Protein AF-A0A1G3I3U5-F1 (afdb_monomer_lite)

Structure (mmCIF, N/CA/C/O backbone):
data_AF-A0A1G3I3U5-F1
#
_entry.id   AF-A0A1G3I3U5-F1
#
loop_
_atom_site.group_PDB
_atom_site.id
_atom_site.type_symbol
_atom_site.label_atom_id
_atom_site.label_alt_id
_atom_site.label_comp_id
_atom_site.label_asym_id
_atom_site.label_entity_id
_atom_site.label_seq_id
_atom_site.pdbx_PDB_ins_code
_atom_site.Cartn_x
_atom_site.Cartn_y
_atom_site.Cartn_z
_atom_site.occupancy
_atom_site.B_iso_or_equiv
_atom_site.auth_seq_id
_atom_site.auth_comp_id
_atom_site.auth_asym_id
_atom_site.auth_atom_id
_atom_site.pdbx_PDB_model_num
ATOM 1 N N . MET A 1 1 ? 22.054 -8.496 -48.154 1.00 53.03 1 MET A N 1
ATOM 2 C CA . MET A 1 1 ? 21.700 -7.375 -47.254 1.00 53.03 1 MET A CA 1
ATOM 3 C C . MET A 1 1 ? 20.504 -7.764 -46.367 1.00 53.03 1 MET A C 1
ATOM 5 O O . MET A 1 1 ? 19.396 -7.363 -46.678 1.00 53.03 1 MET A O 1
ATOM 9 N N . ALA A 1 2 ? 20.676 -8.570 -45.304 1.00 57.62 2 ALA A N 1
ATOM 10 C CA . ALA A 1 2 ? 19.546 -8.964 -44.428 1.00 57.62 2 ALA A CA 1
ATOM 11 C C . ALA A 1 2 ? 19.940 -9.412 -42.996 1.00 57.62 2 ALA A C 1
ATOM 13 O O . ALA A 1 2 ? 19.218 -10.175 -42.371 1.00 57.62 2 ALA A O 1
ATOM 14 N N .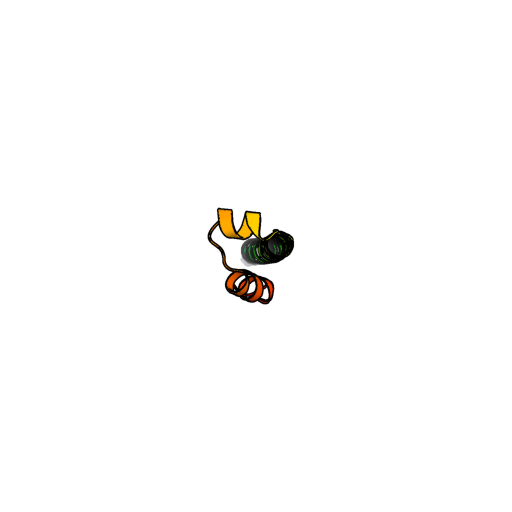 ALA A 1 3 ? 21.084 -8.969 -42.457 1.00 57.38 3 ALA A N 1
ATOM 15 C CA . ALA A 1 3 ? 21.597 -9.467 -41.165 1.00 57.38 3 ALA A CA 1
ATOM 16 C C . ALA A 1 3 ? 21.603 -8.427 -40.021 1.00 57.38 3 ALA A C 1
ATOM 18 O O . ALA A 1 3 ? 22.145 -8.691 -38.954 1.00 57.38 3 ALA A O 1
ATOM 19 N N . ARG A 1 4 ? 21.021 -7.233 -40.215 1.00 59.28 4 ARG A N 1
ATOM 20 C CA . ARG A 1 4 ? 21.108 -6.118 -39.244 1.00 59.28 4 ARG A CA 1
ATOM 21 C C . ARG A 1 4 ? 19.843 -5.852 -38.415 1.00 59.28 4 ARG A C 1
ATOM 23 O O . ARG A 1 4 ? 19.897 -5.028 -37.510 1.00 59.28 4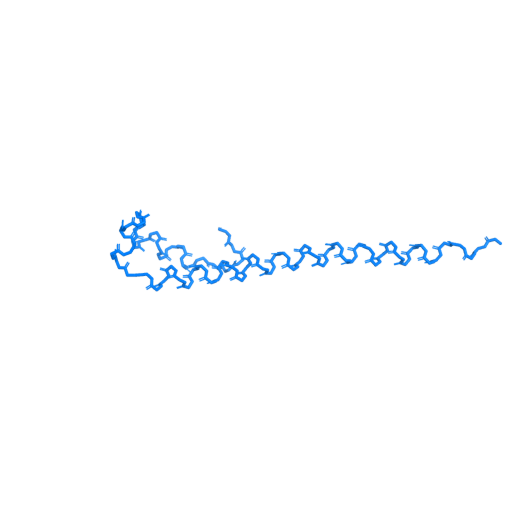 ARG A O 1
ATOM 30 N N . THR A 1 5 ? 18.726 -6.521 -38.689 1.00 69.94 5 THR A N 1
ATOM 31 C CA . THR A 1 5 ? 17.414 -6.170 -38.106 1.00 69.94 5 THR A CA 1
ATOM 32 C C . THR A 1 5 ? 16.955 -7.087 -36.973 1.00 69.94 5 THR A C 1
ATOM 34 O O . THR A 1 5 ? 16.278 -6.615 -36.066 1.00 69.94 5 THR A O 1
ATOM 37 N N . TRP A 1 6 ? 17.355 -8.363 -36.962 1.00 69.25 6 TRP A N 1
ATOM 38 C CA . TRP A 1 6 ? 16.834 -9.334 -35.987 1.00 69.25 6 TRP A CA 1
ATOM 39 C C . TRP A 1 6 ? 17.259 -9.043 -34.541 1.00 69.25 6 TRP A C 1
ATOM 41 O O . TRP A 1 6 ? 16.445 -9.120 -33.627 1.00 69.25 6 TRP A O 1
ATOM 51 N N . ARG A 1 7 ? 18.521 -8.641 -34.337 1.00 74.75 7 ARG A N 1
ATOM 52 C CA . ARG A 1 7 ? 19.045 -8.344 -32.995 1.00 74.75 7 ARG A CA 1
ATOM 53 C C . ARG A 1 7 ? 18.367 -7.116 -32.373 1.00 74.75 7 ARG A C 1
ATOM 55 O O . ARG A 1 7 ? 17.941 -7.190 -31.233 1.00 74.75 7 ARG A O 1
ATOM 62 N N . ARG A 1 8 ? 18.163 -6.048 -33.155 1.00 75.44 8 ARG A N 1
ATOM 63 C CA . ARG A 1 8 ? 17.433 -4.844 -32.714 1.00 75.44 8 ARG A CA 1
ATOM 64 C C . ARG A 1 8 ? 15.987 -5.145 -32.328 1.00 75.44 8 ARG A C 1
ATOM 66 O O . ARG A 1 8 ? 15.571 -4.750 -31.255 1.00 75.44 8 ARG A O 1
ATOM 73 N N . TRP A 1 9 ? 15.268 -5.916 -33.146 1.00 76.19 9 TRP A N 1
ATOM 74 C CA . TRP A 1 9 ? 13.902 -6.344 -32.824 1.00 76.19 9 TRP A CA 1
ATOM 75 C C . TRP A 1 9 ? 13.822 -7.094 -31.482 1.00 76.19 9 TRP A C 1
ATOM 77 O O . TRP A 1 9 ? 12.897 -6.882 -30.702 1.00 76.19 9 TRP A O 1
ATOM 87 N N . PHE A 1 10 ? 14.812 -7.942 -31.193 1.00 82.19 10 PHE A N 1
ATOM 88 C CA . PHE A 1 10 ? 14.876 -8.688 -29.937 1.00 82.19 10 PHE A CA 1
ATOM 89 C C . PHE A 1 10 ? 15.239 -7.800 -28.738 1.00 82.19 10 PHE A C 1
ATOM 91 O O . PHE A 1 10 ? 14.627 -7.914 -27.676 1.00 82.19 10 PHE A O 1
ATOM 98 N N . ASP A 1 11 ? 16.202 -6.894 -28.914 1.00 83.06 11 ASP A N 1
ATOM 99 C CA . ASP A 1 11 ? 16.613 -5.932 -27.889 1.00 83.06 11 ASP A CA 1
ATOM 100 C C . ASP A 1 11 ? 15.465 -4.969 -27.533 1.00 83.06 11 ASP A C 1
ATOM 102 O O . ASP A 1 11 ? 15.216 -4.720 -26.350 1.00 83.06 11 ASP A O 1
ATOM 106 N N . ASP A 1 12 ? 14.718 -4.504 -28.540 1.00 81.75 12 ASP A N 1
ATOM 107 C CA . ASP A 1 12 ? 13.528 -3.664 -28.383 1.00 81.75 12 ASP A CA 1
ATOM 108 C C . ASP A 1 12 ? 12.403 -4.433 -27.661 1.00 81.75 12 ASP A C 1
ATOM 110 O O . ASP A 1 12 ? 11.784 -3.914 -26.730 1.00 81.75 12 ASP A O 1
ATOM 114 N N . GLY A 1 13 ? 12.187 -5.709 -28.007 1.00 77.94 13 GLY A N 1
ATOM 115 C CA . GLY A 1 13 ? 11.229 -6.582 -27.319 1.00 77.94 13 GLY A CA 1
ATOM 116 C C . GLY A 1 13 ? 11.580 -6.829 -25.845 1.00 77.94 13 GLY A C 1
ATOM 117 O O . GLY A 1 13 ? 10.718 -6.736 -24.971 1.00 77.94 13 GLY A O 1
ATOM 118 N N . LEU A 1 14 ? 12.856 -7.077 -25.535 1.00 83.56 14 LEU A N 1
ATOM 119 C CA . LEU A 1 14 ? 13.338 -7.210 -24.155 1.00 83.56 14 LEU A CA 1
ATOM 120 C C . LEU A 1 14 ? 13.241 -5.897 -23.368 1.00 83.56 14 LEU A C 1
ATOM 122 O O . LEU A 1 14 ? 13.017 -5.924 -22.156 1.00 83.56 14 LEU A O 1
ATOM 126 N N . ALA A 1 15 ? 13.433 -4.751 -24.022 1.00 79.50 15 ALA A N 1
ATOM 127 C CA . ALA A 1 15 ? 13.292 -3.445 -23.387 1.00 79.50 15 ALA A CA 1
ATOM 128 C C . ALA A 1 15 ? 11.842 -3.175 -22.951 1.00 79.50 15 ALA A C 1
ATOM 130 O O . ALA A 1 15 ? 11.630 -2.725 -21.824 1.00 79.50 15 ALA A O 1
ATOM 131 N N . LEU A 1 16 ? 10.860 -3.531 -23.786 1.00 76.19 16 LEU A N 1
ATOM 132 C CA . LEU A 1 16 ? 9.436 -3.444 -23.445 1.00 76.19 16 LEU A CA 1
ATOM 133 C C . LEU A 1 16 ? 9.084 -4.355 -22.260 1.00 76.19 16 LEU A C 1
ATOM 135 O O . LEU A 1 16 ? 8.507 -3.890 -21.280 1.00 76.19 16 LEU A O 1
ATOM 139 N N . LEU A 1 17 ? 9.547 -5.611 -22.279 1.00 79.88 17 LEU A N 1
ATOM 140 C CA . LEU A 1 17 ? 9.332 -6.551 -21.172 1.00 79.88 17 LEU A CA 1
ATOM 141 C C . LEU A 1 17 ? 9.921 -6.050 -19.844 1.00 79.88 17 LEU A C 1
ATOM 143 O O . LEU A 1 17 ? 9.307 -6.237 -18.794 1.00 79.88 17 LEU A O 1
ATOM 147 N N . ARG A 1 18 ? 11.089 -5.388 -19.864 1.00 80.06 18 ARG A N 1
ATOM 148 C CA . ARG A 1 18 ? 11.665 -4.784 -18.650 1.00 80.06 18 ARG A CA 1
ATOM 149 C C . ARG A 1 18 ? 10.810 -3.634 -18.125 1.00 80.06 18 ARG A C 1
ATOM 151 O O . ARG A 1 18 ? 10.564 -3.587 -16.921 1.00 80.06 18 ARG A O 1
ATOM 158 N N . ALA A 1 19 ? 10.354 -2.733 -18.992 1.00 77.94 19 ALA A N 1
ATOM 159 C CA . ALA A 1 19 ? 9.517 -1.607 -18.582 1.00 77.94 19 ALA A CA 1
ATOM 160 C C . ALA A 1 19 ? 8.179 -2.087 -17.991 1.00 77.94 19 ALA A C 1
ATOM 162 O O . ALA A 1 19 ? 7.798 -1.668 -16.896 1.00 77.94 19 ALA A O 1
ATOM 163 N N . ASP A 1 20 ? 7.528 -3.042 -18.654 1.00 81.31 20 ASP A N 1
ATOM 164 C CA . ASP A 1 20 ? 6.284 -3.647 -18.177 1.00 81.31 20 ASP A CA 1
ATOM 165 C C . ASP A 1 20 ? 6.491 -4.396 -16.858 1.00 81.31 20 ASP A C 1
ATOM 167 O O . ASP A 1 20 ? 5.697 -4.249 -15.928 1.00 81.31 20 ASP A O 1
ATOM 171 N N . SER A 1 21 ? 7.600 -5.129 -16.717 1.00 87.81 21 SER A N 1
ATOM 172 C CA . SER A 1 21 ? 7.918 -5.812 -15.461 1.00 87.81 21 SER A CA 1
ATOM 173 C C . SER A 1 21 ? 8.084 -4.836 -14.294 1.00 87.81 21 SER A C 1
ATOM 175 O O . SER A 1 21 ? 7.560 -5.100 -13.214 1.00 87.81 21 SER A O 1
ATOM 177 N N . ALA A 1 22 ? 8.731 -3.683 -14.497 1.00 86.19 22 ALA A N 1
ATOM 178 C CA . ALA A 1 22 ? 8.919 -2.686 -13.445 1.00 86.19 22 ALA A CA 1
ATOM 179 C C . ALA A 1 22 ? 7.575 -2.116 -12.960 1.00 86.19 22 ALA A C 1
ATOM 181 O O . ALA A 1 22 ? 7.364 -1.968 -11.755 1.00 86.19 22 ALA A O 1
ATOM 182 N N . ASN A 1 23 ? 6.640 -1.876 -13.882 1.00 87.06 23 ASN A N 1
ATOM 183 C CA . ASN A 1 23 ? 5.283 -1.436 -13.555 1.00 87.06 23 ASN A CA 1
ATOM 184 C C . ASN A 1 23 ? 4.504 -2.505 -12.774 1.00 87.06 23 ASN A C 1
ATOM 186 O O . ASN A 1 23 ? 3.854 -2.191 -11.774 1.00 87.06 23 ASN A O 1
ATOM 190 N N . LEU A 1 24 ? 4.610 -3.774 -13.181 1.00 89.31 24 LEU A N 1
ATOM 191 C CA . LEU A 1 24 ? 3.990 -4.897 -12.471 1.00 89.31 24 LEU A CA 1
ATOM 192 C C . LEU A 1 24 ? 4.557 -5.055 -11.055 1.00 89.31 24 LEU A C 1
ATOM 194 O O . LEU A 1 24 ? 3.792 -5.206 -10.101 1.00 89.31 24 LEU A O 1
ATOM 198 N N . PHE A 1 25 ? 5.878 -4.950 -10.890 1.00 92.69 25 PHE A N 1
ATOM 199 C CA . PHE A 1 25 ? 6.507 -4.944 -9.569 1.00 92.69 25 PHE A CA 1
ATOM 200 C C . PHE A 1 25 ? 6.027 -3.764 -8.720 1.00 92.69 25 PHE A C 1
ATOM 202 O O . PHE A 1 25 ? 5.713 -3.953 -7.546 1.00 92.69 25 PHE A O 1
ATOM 209 N N . GLY A 1 26 ? 5.899 -2.571 -9.306 1.00 92.06 26 GLY A N 1
ATOM 210 C CA . GLY A 1 26 ? 5.331 -1.405 -8.630 1.00 92.06 26 GLY A CA 1
ATOM 211 C C . GLY A 1 26 ? 3.919 -1.666 -8.099 1.00 92.06 26 GLY A C 1
ATOM 212 O O . GLY A 1 26 ? 3.642 -1.396 -6.931 1.00 92.06 26 GLY A O 1
ATOM 213 N N . LEU A 1 27 ? 3.052 -2.272 -8.916 1.00 92.12 27 LEU A N 1
ATOM 214 C CA . LEU A 1 27 ? 1.690 -2.636 -8.522 1.00 92.12 27 LEU A CA 1
ATOM 215 C C . LEU A 1 27 ? 1.669 -3.650 -7.367 1.00 92.12 27 LEU A C 1
ATOM 217 O O . LEU A 1 27 ? 0.932 -3.460 -6.397 1.00 92.12 27 LEU A O 1
ATOM 221 N N . LEU A 1 28 ? 2.508 -4.688 -7.436 1.00 93.12 28 LEU A N 1
ATOM 222 C CA . LEU A 1 28 ? 2.641 -5.683 -6.367 1.00 93.12 28 LEU 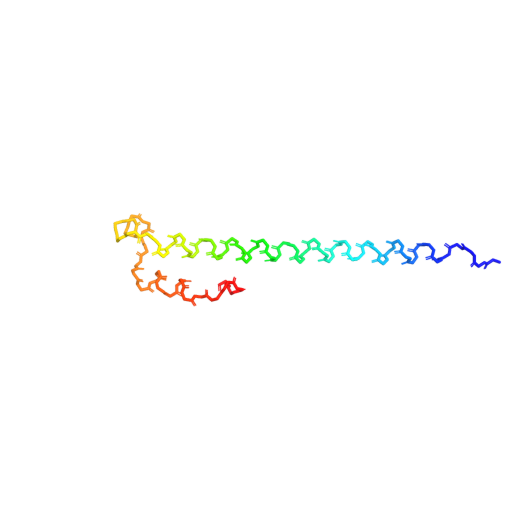A CA 1
ATOM 223 C C . LEU A 1 28 ? 3.126 -5.051 -5.056 1.00 93.12 28 LEU A C 1
ATOM 225 O O . LEU A 1 28 ? 2.575 -5.339 -3.994 1.00 93.12 28 LEU A O 1
ATOM 229 N N . VAL A 1 29 ? 4.105 -4.144 -5.122 1.00 95.12 29 VAL A N 1
ATOM 230 C CA . VAL A 1 29 ? 4.582 -3.388 -3.954 1.00 95.12 29 VAL A CA 1
ATOM 231 C C . VAL A 1 29 ? 3.464 -2.520 -3.375 1.00 95.12 29 VAL A C 1
ATOM 233 O O . VAL A 1 29 ? 3.290 -2.476 -2.158 1.00 95.12 29 VAL A O 1
ATOM 236 N N . THR A 1 30 ? 2.660 -1.856 -4.210 1.00 95.00 30 THR A N 1
ATOM 237 C CA . THR A 1 30 ? 1.493 -1.091 -3.744 1.00 95.00 30 THR A CA 1
ATOM 238 C C . THR A 1 30 ? 0.486 -1.983 -3.023 1.00 95.00 30 THR A C 1
ATOM 240 O O . THR A 1 30 ? -0.013 -1.608 -1.962 1.00 95.00 30 THR A O 1
ATOM 243 N N . TRP A 1 31 ? 0.194 -3.166 -3.559 1.00 94.31 31 TRP A N 1
ATOM 244 C CA . TRP A 1 31 ? -0.712 -4.124 -2.927 1.00 94.31 31 TRP A CA 1
ATOM 245 C C . TRP A 1 31 ? -0.177 -4.643 -1.593 1.00 94.31 31 TRP A C 1
ATOM 247 O O . TRP A 1 31 ? -0.927 -4.681 -0.618 1.00 94.31 31 TRP A O 1
ATOM 257 N N . GLN A 1 32 ? 1.119 -4.958 -1.517 1.00 94.62 32 GLN A N 1
ATOM 258 C CA . GLN A 1 32 ? 1.772 -5.356 -0.269 1.00 94.62 32 GLN A CA 1
ATOM 259 C C . GLN A 1 32 ? 1.678 -4.245 0.785 1.00 94.62 32 GLN A C 1
ATOM 261 O O . GLN A 1 32 ? 1.276 -4.506 1.918 1.00 94.62 32 GLN A O 1
ATOM 266 N N . LYS A 1 33 ? 1.974 -2.994 0.408 1.00 94.25 33 LYS A N 1
ATOM 267 C CA . LYS A 1 33 ? 1.866 -1.832 1.305 1.00 94.25 33 LYS A CA 1
ATOM 268 C C . LYS A 1 33 ? 0.445 -1.637 1.826 1.00 94.25 33 LYS A C 1
ATOM 270 O O . LYS A 1 33 ? 0.267 -1.399 3.013 1.00 94.25 33 LYS A O 1
ATOM 275 N N . ARG A 1 34 ? -0.569 -1.770 0.965 1.00 94.69 34 ARG A N 1
ATOM 276 C CA . ARG A 1 34 ? -1.982 -1.663 1.372 1.00 94.69 34 ARG A CA 1
ATOM 277 C C . ARG A 1 34 ? -2.386 -2.764 2.344 1.00 94.69 34 ARG A C 1
ATOM 279 O O . ARG A 1 34 ? -3.065 -2.478 3.323 1.00 94.69 34 ARG A O 1
ATOM 286 N N . ALA A 1 35 ? -1.971 -4.002 2.082 1.00 92.69 35 ALA A N 1
ATOM 287 C CA . ALA A 1 35 ? -2.243 -5.120 2.979 1.00 92.69 35 ALA A CA 1
ATOM 288 C C . ALA A 1 35 ? -1.602 -4.894 4.357 1.00 92.69 35 ALA A C 1
ATOM 290 O O . ALA A 1 35 ? -2.265 -5.069 5.376 1.00 92.69 35 ALA A O 1
ATOM 291 N N . HIS A 1 36 ? -0.347 -4.439 4.381 1.00 94.19 36 HIS A N 1
ATOM 292 C CA . HIS A 1 36 ? 0.365 -4.127 5.616 1.00 94.19 36 HIS A CA 1
ATOM 293 C C . HIS A 1 36 ? -0.296 -2.982 6.393 1.00 94.19 36 HIS A C 1
ATOM 295 O O . HIS A 1 36 ? -0.629 -3.157 7.559 1.00 94.19 36 HIS A O 1
ATOM 301 N N . TYR A 1 37 ? -0.592 -1.862 5.729 1.00 92.00 37 TYR A N 1
ATOM 302 C CA . TYR A 1 37 ? -1.246 -0.711 6.355 1.00 92.00 37 TYR A CA 1
ATOM 303 C C . TYR A 1 37 ? -2.613 -1.064 6.956 1.00 92.00 37 TYR A C 1
ATOM 305 O O . TYR A 1 37 ? -2.935 -0.647 8.062 1.00 92.00 37 TYR A O 1
ATOM 313 N N . ARG A 1 38 ? -3.423 -1.876 6.262 1.00 92.56 38 ARG A N 1
ATOM 314 C CA . ARG A 1 38 ? -4.721 -2.331 6.790 1.00 92.56 38 ARG A CA 1
ATOM 315 C C . ARG A 1 38 ? -4.573 -3.278 7.971 1.00 92.56 38 ARG A C 1
ATOM 317 O O . ARG A 1 38 ? -5.390 -3.221 8.883 1.00 92.56 38 ARG A O 1
ATOM 324 N N . TYR A 1 39 ? -3.547 -4.125 7.968 1.00 92.50 39 TYR A N 1
ATOM 325 C CA . TYR A 1 39 ? -3.232 -4.957 9.123 1.00 92.50 39 TYR A CA 1
ATOM 326 C C . TYR A 1 39 ? -2.864 -4.090 10.334 1.00 92.50 39 TYR A C 1
ATOM 328 O O . TYR A 1 39 ? -3.443 -4.266 11.400 1.00 92.50 39 TYR A O 1
ATOM 336 N N . GLU A 1 40 ? -1.986 -3.100 10.160 1.00 92.81 40 GLU A N 1
ATOM 337 C CA . GLU A 1 40 ? -1.632 -2.156 11.227 1.00 92.81 40 GLU A CA 1
ATOM 338 C C . GLU A 1 40 ? -2.860 -1.387 11.731 1.00 92.81 40 GLU A C 1
ATOM 340 O O . GLU A 1 40 ? -3.128 -1.369 12.932 1.00 92.81 40 GLU A O 1
ATOM 345 N N . LEU A 1 41 ? -3.668 -0.840 10.818 1.00 92.25 41 LEU A N 1
ATOM 346 C CA . LEU A 1 41 ? -4.901 -0.119 11.137 1.00 92.25 41 LEU A CA 1
ATOM 347 C C . LEU A 1 41 ? -5.904 -0.991 11.916 1.00 92.25 41 LEU A C 1
ATOM 349 O O . LEU A 1 41 ? -6.570 -0.498 12.826 1.00 92.25 41 LEU A O 1
ATOM 353 N N . ALA A 1 42 ? -5.990 -2.287 11.603 1.00 91.31 42 ALA A N 1
ATOM 354 C CA . ALA A 1 42 ? -6.829 -3.240 12.329 1.00 91.31 42 ALA A CA 1
ATOM 355 C C . ALA A 1 42 ? -6.327 -3.515 13.757 1.00 91.31 42 ALA A C 1
ATOM 357 O O . ALA A 1 42 ? -7.131 -3.834 14.633 1.00 91.31 42 ALA A O 1
ATOM 358 N N . THR A 1 43 ? -5.019 -3.383 13.997 1.00 93.12 43 THR A N 1
ATOM 359 C CA . THR A 1 43 ? -4.405 -3.579 15.321 1.00 93.12 43 THR A CA 1
ATOM 360 C C . THR A 1 43 ? -4.440 -2.341 16.218 1.00 93.12 43 THR A C 1
ATOM 362 O O . THR A 1 43 ? -4.172 -2.468 17.412 1.00 93.12 43 THR A O 1
ATOM 365 N N . LEU A 1 44 ? -4.782 -1.160 15.683 1.00 92.19 44 LEU A N 1
ATOM 366 C CA . LEU A 1 44 ? -4.869 0.065 16.480 1.00 92.19 44 LEU A CA 1
ATOM 367 C C . LEU A 1 44 ? -5.987 -0.020 17.525 1.00 92.19 44 LEU A C 1
ATOM 369 O O . LEU A 1 44 ? -7.113 -0.450 17.248 1.00 92.19 44 LEU A O 1
ATOM 373 N N . ASP A 1 45 ? -5.667 0.432 18.737 1.00 89.62 45 ASP A N 1
ATOM 374 C CA . ASP A 1 45 ? -6.624 0.545 19.825 1.00 89.62 45 ASP A CA 1
ATOM 375 C C . ASP A 1 45 ? -7.499 1.799 19.671 1.00 89.62 45 ASP A C 1
ATOM 377 O O . ASP A 1 45 ? -7.246 2.699 18.871 1.00 89.62 45 ASP A O 1
ATOM 381 N N . GLU A 1 46 ? -8.566 1.872 20.462 1.00 87.50 46 GLU A N 1
ATOM 382 C CA . GLU A 1 46 ? -9.524 2.977 20.363 1.00 87.50 46 GLU A CA 1
ATOM 383 C C . GLU A 1 46 ? -8.897 4.344 20.638 1.00 87.50 46 GLU A C 1
ATOM 385 O O . GLU A 1 46 ? -9.342 5.365 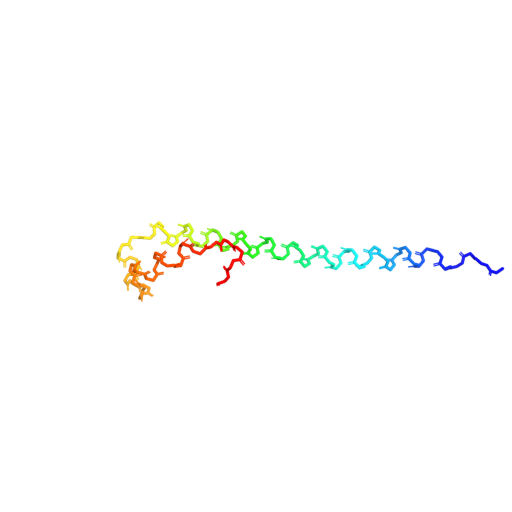20.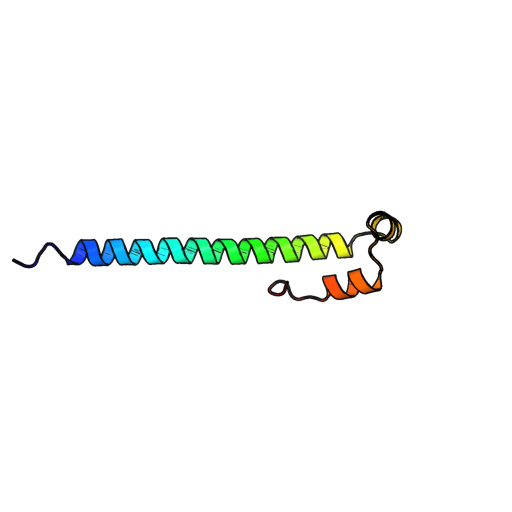116 1.00 87.50 46 GLU A O 1
ATOM 390 N N . ARG A 1 47 ? -7.881 4.380 21.501 1.00 90.81 47 ARG A N 1
ATOM 391 C CA . ARG A 1 47 ? -7.201 5.622 21.834 1.00 90.81 47 ARG A CA 1
ATOM 392 C C . ARG A 1 47 ? -6.363 6.104 20.656 1.00 90.81 47 ARG A C 1
ATOM 394 O O . ARG A 1 47 ? -6.511 7.263 20.290 1.00 90.81 47 ARG A O 1
ATOM 401 N N . ALA A 1 48 ? -5.577 5.226 20.034 1.00 92.56 48 ALA A N 1
ATOM 402 C CA . ALA A 1 48 ? -4.809 5.558 18.843 1.00 92.56 4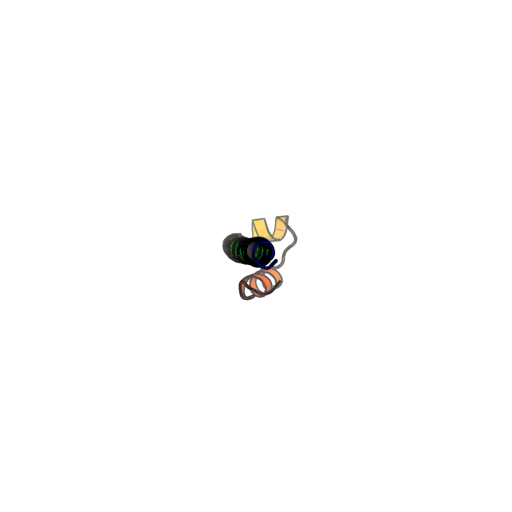8 ALA A CA 1
ATOM 403 C C . ALA A 1 48 ? -5.714 6.002 17.687 1.00 92.56 48 ALA A C 1
ATOM 405 O O . ALA A 1 48 ? -5.406 6.997 17.039 1.00 92.56 48 ALA A O 1
ATOM 406 N N . LEU A 1 49 ? -6.853 5.328 17.472 1.00 93.25 49 LEU A N 1
ATOM 407 C CA . LEU A 1 49 ? -7.842 5.727 16.461 1.00 93.25 49 LEU A CA 1
ATOM 408 C C . LEU A 1 49 ? -8.373 7.148 16.703 1.00 93.25 49 LEU A C 1
ATOM 410 O O . LEU A 1 49 ? -8.429 7.950 15.773 1.00 93.25 49 LEU A O 1
ATOM 414 N N . ARG A 1 50 ? -8.701 7.493 17.955 1.00 91.44 50 ARG A N 1
ATOM 415 C CA . ARG A 1 50 ? -9.142 8.852 18.310 1.00 91.44 50 ARG A CA 1
ATOM 416 C C . ARG A 1 50 ? -8.046 9.898 18.148 1.00 91.44 50 ARG A C 1
ATOM 418 O O . ARG A 1 50 ? -8.349 10.992 17.684 1.00 91.44 50 ARG A O 1
ATOM 425 N N . ASP A 1 51 ? -6.805 9.570 18.493 1.00 94.50 51 ASP A N 1
ATOM 426 C CA . ASP A 1 51 ? -5.672 10.492 18.359 1.00 94.50 51 ASP A CA 1
ATOM 427 C C . ASP A 1 51 ? -5.400 10.848 16.885 1.00 94.50 51 ASP A C 1
ATOM 429 O O . ASP A 1 51 ? -5.027 11.982 16.588 1.00 94.50 51 ASP A O 1
ATOM 433 N N . ILE A 1 52 ? -5.650 9.921 15.950 1.00 92.44 52 ILE A N 1
ATOM 434 C CA . ILE A 1 52 ? -5.566 10.173 14.498 1.00 92.44 52 ILE A CA 1
ATOM 435 C C . ILE A 1 52 ? -6.891 10.649 13.876 1.00 92.44 52 ILE A C 1
ATOM 437 O O . ILE A 1 52 ? -6.956 10.860 12.666 1.00 92.44 52 ILE A O 1
ATOM 441 N N . GLY A 1 53 ? -7.946 10.815 14.681 1.00 92.88 53 GLY A N 1
ATOM 442 C CA . GLY A 1 53 ? -9.256 11.295 14.235 1.00 92.88 53 GLY A CA 1
ATOM 443 C C . GLY A 1 53 ? -10.061 10.309 13.381 1.00 92.88 53 GLY A C 1
ATOM 444 O O . GLY A 1 53 ? -10.937 10.743 12.641 1.00 92.88 53 GLY A O 1
ATOM 445 N N . VAL A 1 54 ? -9.784 9.005 13.467 1.00 92.56 54 VAL A N 1
ATOM 446 C CA . VAL A 1 54 ? -10.484 7.953 12.710 1.00 92.56 54 VAL A CA 1
ATOM 447 C C . VAL A 1 54 ? -11.539 7.287 13.590 1.00 92.56 54 VAL A C 1
ATOM 449 O O . VAL A 1 54 ? -11.256 6.852 14.707 1.00 92.56 54 VAL A O 1
ATOM 452 N N . SER A 1 55 ? -12.768 7.161 13.089 1.00 92.00 55 SER A N 1
ATOM 453 C CA . SER A 1 55 ? -13.818 6.411 13.785 1.00 92.00 55 SER A CA 1
ATOM 454 C C . SER A 1 55 ? -13.662 4.894 13.606 1.00 92.00 55 SER A C 1
ATOM 456 O O . SER A 1 55 ? -13.104 4.408 12.620 1.00 92.00 55 SER A O 1
ATOM 458 N N . ARG A 1 56 ? -14.232 4.103 14.527 1.00 90.44 56 ARG A N 1
ATOM 459 C CA . ARG A 1 56 ? -14.280 2.632 14.386 1.00 90.44 56 ARG A CA 1
ATOM 460 C C . ARG A 1 56 ? -14.940 2.182 13.082 1.00 90.44 56 ARG A C 1
ATOM 462 O O . ARG A 1 56 ? -14.472 1.232 12.467 1.00 90.44 56 ARG A O 1
ATOM 469 N N . ALA A 1 57 ? -16.008 2.864 12.668 1.00 91.69 57 ALA A N 1
ATOM 470 C CA . ALA A 1 57 ? -16.734 2.532 11.447 1.00 91.69 57 ALA A CA 1
ATOM 471 C C . ALA A 1 57 ? -15.877 2.773 10.193 1.00 91.69 57 ALA A C 1
ATOM 473 O O . ALA A 1 57 ? -15.861 1.933 9.296 1.00 91.69 57 ALA A O 1
ATOM 474 N N . GLU A 1 58 ? -15.125 3.877 10.151 1.00 91.62 58 GLU A N 1
ATOM 475 C CA . GLU A 1 58 ? -14.175 4.157 9.066 1.00 91.62 58 GLU A CA 1
ATOM 476 C C . GLU A 1 58 ? -13.034 3.141 9.038 1.00 91.62 58 GLU A C 1
ATOM 478 O O . GLU A 1 58 ? -12.712 2.623 7.971 1.00 91.62 58 GLU A O 1
ATOM 483 N N . ARG A 1 59 ? -12.472 2.790 10.204 1.00 93.12 59 ARG A N 1
ATOM 484 C CA . ARG A 1 59 ? -11.472 1.719 10.318 1.00 93.12 59 ARG A CA 1
ATOM 485 C C . ARG A 1 59 ? -12.003 0.409 9.739 1.00 93.12 59 ARG A C 1
ATOM 487 O O . ARG A 1 59 ? -11.334 -0.202 8.911 1.00 93.12 59 ARG A O 1
ATOM 494 N N . ASP A 1 60 ? -13.186 -0.025 10.163 1.00 93.00 60 ASP A N 1
ATOM 495 C CA . ASP A 1 60 ? -13.760 -1.305 9.735 1.00 93.00 60 ASP A CA 1
ATOM 496 C C . ASP A 1 60 ? -14.042 -1.321 8.233 1.00 93.00 60 ASP A C 1
ATOM 498 O O . ASP A 1 60 ? -13.779 -2.317 7.556 1.00 93.00 60 ASP A O 1
ATOM 502 N N . TRP A 1 61 ? -14.502 -0.194 7.691 1.00 93.50 61 TRP A N 1
ATOM 503 C CA . TRP A 1 61 ? -14.699 -0.032 6.259 1.00 93.50 61 TRP A CA 1
ATOM 504 C C . TRP A 1 61 ? -13.379 -0.090 5.476 1.00 93.50 61 TRP A C 1
ATOM 506 O O . TRP A 1 61 ? -13.299 -0.783 4.460 1.00 93.50 61 TRP A O 1
ATOM 516 N N . GLU A 1 62 ? -12.326 0.578 5.954 1.00 92.12 62 GLU A N 1
ATOM 517 C CA . GLU A 1 62 ? -11.000 0.564 5.325 1.00 92.12 62 GLU A CA 1
ATOM 518 C C . GLU A 1 62 ? -10.319 -0.809 5.390 1.00 92.12 62 GLU A C 1
ATOM 520 O O . GLU A 1 62 ? -9.739 -1.261 4.399 1.00 92.12 62 GLU A O 1
ATOM 525 N N . VAL A 1 63 ? -10.411 -1.502 6.528 1.00 92.75 63 VAL A N 1
ATOM 526 C CA . VAL A 1 63 ? -9.844 -2.847 6.725 1.00 92.75 63 VAL A CA 1
ATOM 527 C C . VAL A 1 63 ? -10.564 -3.884 5.861 1.00 92.75 63 VAL A C 1
ATOM 529 O O . VAL A 1 63 ? -9.921 -4.795 5.337 1.00 92.75 63 VAL A O 1
ATOM 532 N N . ALA A 1 64 ? -11.872 -3.728 5.641 1.00 92.94 64 ALA A N 1
ATOM 533 C CA . ALA A 1 64 ? -12.656 -4.621 4.790 1.00 92.94 64 ALA A CA 1
ATOM 534 C C . ALA A 1 64 ? -12.319 -4.505 3.290 1.00 92.94 64 ALA A C 1
ATOM 536 O O . ALA A 1 64 ? -12.717 -5.366 2.497 1.00 92.94 64 ALA A O 1
ATOM 537 N N . LYS A 1 65 ? -11.591 -3.463 2.859 1.00 90.50 65 LYS A N 1
ATOM 538 C CA . LYS A 1 65 ? -11.218 -3.313 1.449 1.00 90.50 65 LYS A CA 1
ATOM 539 C C . LYS A 1 65 ? -10.212 -4.393 1.028 1.00 90.50 65 LYS A C 1
ATOM 541 O O . LYS A 1 65 ? -9.159 -4.549 1.656 1.00 90.50 65 LYS A O 1
ATOM 546 N N . PRO A 1 66 ? -10.432 -5.061 -0.117 1.00 89.44 66 PRO A N 1
ATOM 547 C CA . PRO A 1 66 ? -9.450 -5.998 -0.645 1.00 89.44 66 PRO A CA 1
ATOM 548 C C . PRO A 1 66 ? -8.149 -5.281 -1.041 1.00 89.44 66 PRO A C 1
ATOM 550 O O . PRO A 1 66 ? -8.162 -4.110 -1.433 1.00 89.44 66 PRO A O 1
ATOM 553 N N . PHE A 1 67 ? -7.008 -5.975 -0.959 1.00 86.31 67 PHE A N 1
ATOM 554 C CA . PHE A 1 67 ? -5.666 -5.383 -1.130 1.00 86.31 67 PHE A CA 1
ATOM 555 C C . PHE A 1 67 ? -5.466 -4.648 -2.469 1.00 86.31 67 PHE A C 1
ATOM 557 O O . PHE A 1 67 ? -4.726 -3.665 -2.542 1.00 86.31 67 PHE A O 1
ATOM 564 N N . TRP A 1 68 ? -6.158 -5.084 -3.526 1.00 85.75 68 TRP A N 1
ATOM 565 C CA . TRP A 1 68 ? -6.051 -4.492 -4.861 1.00 85.75 68 TRP A CA 1
ATOM 566 C C . TRP A 1 68 ? -6.798 -3.165 -5.006 1.00 85.75 68 TRP A C 1
ATOM 568 O O . TRP A 1 68 ? -6.501 -2.381 -5.908 1.00 85.75 68 TRP A O 1
ATOM 578 N N . ARG A 1 69 ? -7.743 -2.875 -4.108 1.00 86.94 69 ARG A N 1
ATOM 579 C CA . ARG A 1 69 ? -8.582 -1.678 -4.162 1.00 86.94 69 ARG A CA 1
ATOM 580 C C . ARG A 1 69 ? -7.992 -0.564 -3.298 1.00 86.94 69 ARG A C 1
ATOM 582 O O . ARG A 1 69 ? -7.521 -0.834 -2.193 1.00 86.94 69 ARG A O 1
ATOM 589 N N . ALA A 1 70 ? -7.973 0.656 -3.832 1.00 78.69 70 ALA A N 1
ATOM 590 C CA . ALA A 1 70 ? -7.745 1.879 -3.056 1.00 78.69 70 ALA A CA 1
ATOM 591 C C . ALA A 1 70 ? -9.052 2.275 -2.359 1.00 78.69 70 ALA A C 1
ATOM 593 O O . ALA A 1 70 ? -10.112 2.135 -3.009 1.00 78.69 70 ALA A O 1
#

pLDDT: mean 86.41, std 9.73, range [53.03, 95.12]

Secondary structure (DSSP, 8-state):
--SSSHHHHHHHHHHHHHHHHHHHHHHHHHHHHHHHHHHHHHH--HHHHHHTT--HHHHHHHHTS-TT--

Sequence (70 aa):
MAARTWRRWFDDGLALLRADSANLFGLLVTWQKRAHYRYELATLDERALRDIGVSRAERDWEVAKPFWRA

Foldseek 3Di:
DPDPVPVVVVVVVVVVVVVVVVVVVVLVVQLVVLLVVLVVLVPDDPVRCVVVPHDPVNNVVSNPDHSNDD

Radius of gyration: 22.08 Å; chains: 1; bounding box: 38×21×69 Å